Protein AF-A0A520NU70-F1 (afdb_monomer_lite)

pLDDT: mean 81.61, std 17.39, range [36.84, 97.81]

Structure (mmCIF, N/CA/C/O backbone):
data_AF-A0A520NU70-F1
#
_entry.id   AF-A0A520NU70-F1
#
loop_
_atom_site.group_PDB
_atom_site.id
_atom_site.type_symbol
_atom_site.label_atom_id
_atom_site.label_alt_id
_atom_site.label_comp_id
_atom_site.label_asym_id
_atom_site.label_entity_id
_atom_site.label_seq_id
_atom_site.pdbx_PDB_ins_code
_atom_site.Cartn_x
_atom_site.Cartn_y
_atom_site.Cartn_z
_atom_site.occupancy
_atom_site.B_iso_or_equiv
_atom_site.auth_seq_id
_atom_site.auth_comp_id
_atom_site.auth_asym_id
_atom_site.auth_atom_id
_atom_site.pdbx_PDB_model_num
ATOM 1 N N . MET A 1 1 ? -11.450 -1.520 4.186 1.00 44.00 1 MET A N 1
ATOM 2 C CA . MET A 1 1 ? -10.994 -0.506 3.210 1.00 44.00 1 MET A CA 1
ATOM 3 C C . MET A 1 1 ? -11.992 0.628 3.261 1.00 44.00 1 MET A C 1
ATOM 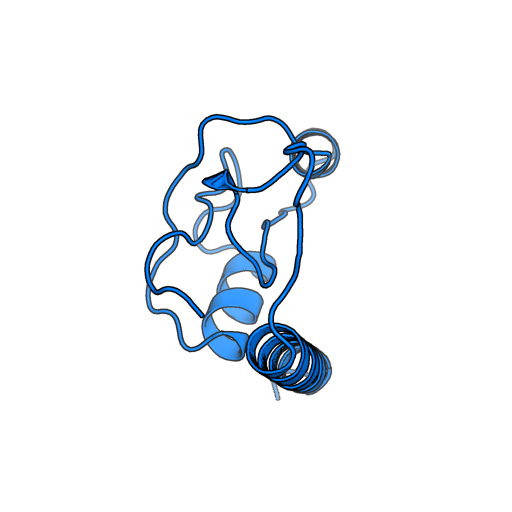5 O O . MET A 1 1 ? -13.116 0.425 2.811 1.00 44.00 1 MET A O 1
ATOM 9 N N . HIS A 1 2 ? -11.631 1.775 3.841 1.00 36.84 2 HIS A N 1
ATOM 10 C CA . HIS A 1 2 ? -12.342 2.989 3.461 1.00 36.84 2 HIS A CA 1
ATOM 11 C C . HIS A 1 2 ? -12.073 3.133 1.962 1.00 36.84 2 HIS A C 1
ATOM 13 O O . HIS A 1 2 ? -10.923 3.134 1.524 1.00 36.84 2 HIS A O 1
ATOM 19 N N . ARG A 1 3 ? -13.139 2.991 1.174 1.00 41.66 3 ARG A N 1
ATOM 20 C CA . ARG A 1 3 ? -13.079 3.171 -0.272 1.00 41.66 3 ARG A CA 1
ATOM 21 C C . ARG A 1 3 ? -12.582 4.591 -0.505 1.00 41.66 3 ARG A C 1
ATOM 23 O O . ARG A 1 3 ? -12.966 5.480 0.244 1.00 41.66 3 ARG A O 1
ATOM 30 N N . ASP A 1 4 ? -11.755 4.742 -1.529 1.00 44.12 4 ASP A N 1
ATOM 31 C CA . ASP A 1 4 ? -11.194 6.009 -1.997 1.00 44.12 4 ASP A CA 1
ATOM 32 C C . ASP A 1 4 ? -9.869 6.371 -1.317 1.00 44.12 4 ASP A C 1
ATOM 34 O O . ASP A 1 4 ? -9.825 7.143 -0.375 1.00 44.12 4 ASP A O 1
ATOM 38 N N . VAL A 1 5 ? -8.783 5.752 -1.795 1.00 39.00 5 VAL A N 1
ATOM 39 C CA . VAL A 1 5 ? -7.610 6.407 -2.415 1.00 39.00 5 VAL A CA 1
ATOM 40 C C . VAL A 1 5 ? -6.592 5.296 -2.732 1.00 39.00 5 VAL A C 1
ATOM 42 O O . VAL A 1 5 ? -5.808 4.871 -1.891 1.00 39.00 5 VAL A O 1
ATOM 45 N N . LEU A 1 6 ? -6.604 4.780 -3.963 1.00 39.12 6 LEU A N 1
ATOM 46 C CA . LEU A 1 6 ? -5.406 4.141 -4.533 1.00 39.12 6 LEU A CA 1
ATOM 47 C C . LEU A 1 6 ? -4.523 5.256 -5.054 1.00 39.12 6 LEU A C 1
ATOM 49 O O . LEU A 1 6 ? -5.110 6.097 -5.706 1.00 39.12 6 LEU A O 1
ATOM 53 N N . VAL A 1 7 ? -3.200 5.225 -4.852 1.00 45.50 7 VAL A N 1
ATOM 54 C CA . VAL A 1 7 ? -2.239 6.268 -5.269 1.00 45.50 7 VAL A CA 1
ATOM 55 C C . VAL A 1 7 ? -1.874 6.160 -6.772 1.00 45.50 7 VAL A C 1
ATOM 57 O O . VAL A 1 7 ? -1.416 5.106 -7.201 1.00 45.50 7 VAL A O 1
ATOM 60 N N . LYS A 1 8 ? -2.033 7.214 -7.596 1.00 38.25 8 LYS A N 1
ATOM 61 C CA . LYS A 1 8 ? -1.532 7.307 -8.977 1.00 38.25 8 LYS A CA 1
ATOM 62 C C . LYS A 1 8 ? -0.027 7.356 -8.830 1.00 38.25 8 LYS A C 1
ATOM 64 O O . LYS A 1 8 ? 0.472 8.252 -8.143 1.00 38.25 8 LYS A O 1
ATOM 69 N N . PRO A 1 9 ? 0.695 6.455 -9.489 1.00 47.50 9 PRO A N 1
ATOM 70 C CA . PRO A 1 9 ? 2.118 6.627 -9.587 1.00 47.50 9 PRO A CA 1
ATOM 71 C C . PRO A 1 9 ? 2.357 7.916 -10.376 1.00 47.50 9 PRO A C 1
ATOM 73 O O . PRO A 1 9 ? 1.757 8.129 -11.431 1.00 47.50 9 PRO A O 1
ATOM 76 N N . PHE A 1 10 ? 3.243 8.773 -9.878 1.00 49.16 10 PHE A N 1
ATOM 77 C CA . PHE A 1 10 ? 3.792 9.831 -10.720 1.00 49.16 10 PHE A CA 1
ATOM 78 C C . PHE A 1 10 ? 4.587 9.230 -11.903 1.00 49.16 10 PHE A C 1
ATOM 80 O O . PHE A 1 10 ? 4.933 9.976 -12.802 1.00 49.16 10 PHE A O 1
ATOM 87 N N . ASP A 1 11 ? 4.810 7.899 -11.961 1.00 56.47 11 ASP A N 1
ATOM 88 C CA . ASP A 1 11 ? 5.621 7.286 -13.024 1.00 56.47 11 ASP A CA 1
ATOM 89 C C . ASP A 1 11 ? 5.396 5.773 -13.312 1.00 56.47 11 ASP A C 1
ATOM 91 O O . ASP A 1 11 ? 6.340 5.031 -13.575 1.00 56.47 11 ASP A O 1
ATOM 95 N N 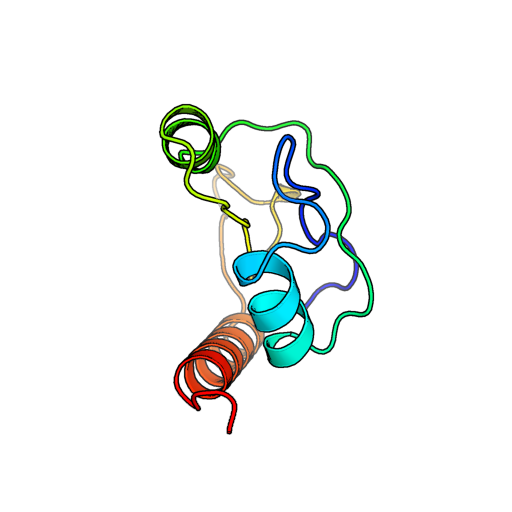. ALA A 1 12 ? 4.164 5.243 -13.237 1.00 63.38 12 ALA A N 1
ATOM 96 C CA . ALA A 1 12 ? 3.925 3.808 -13.521 1.00 63.38 12 ALA A CA 1
ATOM 97 C C . ALA A 1 12 ? 2.503 3.404 -13.998 1.00 63.38 12 ALA A C 1
ATOM 99 O O . ALA A 1 12 ? 2.038 2.326 -13.597 1.00 63.38 12 ALA A O 1
ATOM 100 N N . PRO A 1 13 ? 1.794 4.214 -14.815 1.00 74.44 13 PRO A N 1
ATOM 101 C CA . PRO A 1 13 ? 0.460 3.854 -15.293 1.00 74.44 13 PRO A CA 1
ATOM 102 C C . PRO A 1 13 ? 0.483 2.527 -16.061 1.00 74.44 13 PRO A C 1
ATOM 104 O O . PRO A 1 13 ? 1.374 2.285 -16.876 1.00 74.44 13 PRO A O 1
ATOM 107 N N . ASP A 1 14 ? -0.487 1.662 -15.772 1.00 80.00 14 ASP A N 1
ATOM 108 C CA . ASP A 1 14 ? -0.636 0.325 -16.357 1.00 80.00 14 ASP A CA 1
ATOM 109 C C . ASP A 1 14 ? 0.616 -0.562 -16.230 1.00 80.00 14 ASP A C 1
ATOM 111 O O . ASP A 1 14 ? 0.772 -1.541 -16.961 1.00 80.00 14 ASP A O 1
ATOM 115 N N . SER A 1 15 ? 1.510 -0.280 -15.279 1.00 86.94 15 SER A N 1
ATOM 116 C CA . SER A 1 15 ? 2.671 -1.129 -14.999 1.00 86.94 15 SER A CA 1
ATOM 117 C C . SER A 1 15 ? 2.264 -2.516 -14.488 1.00 86.94 15 SER A C 1
ATOM 119 O O . SER A 1 15 ? 1.148 -2.733 -14.009 1.00 86.94 15 SER A O 1
ATOM 121 N N . LEU A 1 16 ? 3.184 -3.489 -14.540 1.00 87.94 16 LEU A N 1
ATOM 122 C CA . LEU A 1 16 ? 2.943 -4.805 -13.936 1.00 87.94 16 LEU A CA 1
ATOM 123 C C . LEU A 1 16 ? 2.599 -4.682 -12.440 1.00 87.94 16 LEU A C 1
ATOM 125 O O . LEU A 1 16 ? 1.674 -5.349 -11.978 1.00 87.94 16 LEU A O 1
ATOM 129 N N . ALA A 1 17 ? 3.291 -3.793 -11.721 1.00 87.62 17 ALA A N 1
ATOM 130 C CA . ALA A 1 17 ? 3.034 -3.508 -10.314 1.00 87.62 17 ALA A CA 1
ATOM 131 C C . ALA A 1 17 ? 1.601 -2.996 -10.088 1.00 87.62 17 ALA A C 1
ATOM 133 O O . ALA A 1 17 ? 0.890 -3.529 -9.235 1.00 87.62 17 ALA A O 1
ATOM 134 N N . GLU A 1 18 ? 1.133 -2.038 -10.898 1.00 87.81 18 GLU A N 1
ATOM 135 C CA . GLU A 1 18 ? -0.240 -1.527 -10.810 1.00 87.81 18 GLU A CA 1
ATOM 136 C C . GLU A 1 18 ? -1.278 -2.611 -11.117 1.00 87.81 18 GLU A C 1
ATOM 138 O O . GLU A 1 18 ? -2.245 -2.767 -10.371 1.00 87.81 18 GLU A O 1
ATOM 143 N N . ARG A 1 19 ? -1.079 -3.404 -12.177 1.00 88.50 19 ARG A N 1
ATOM 144 C CA . ARG A 1 19 ? -2.027 -4.464 -12.557 1.00 88.50 19 ARG A CA 1
ATOM 145 C C . ARG A 1 19 ? -2.147 -5.543 -11.483 1.00 88.50 19 ARG A C 1
ATOM 147 O O . ARG A 1 19 ? -3.262 -5.965 -11.175 1.00 88.50 19 ARG A O 1
ATOM 154 N N . ILE A 1 20 ? -1.025 -5.974 -10.901 1.00 89.62 20 ILE A N 1
ATOM 155 C CA . ILE A 1 20 ? -1.023 -6.944 -9.797 1.00 89.62 20 ILE A CA 1
ATOM 156 C C . ILE A 1 20 ? -1.734 -6.348 -8.581 1.00 89.62 20 ILE A C 1
ATOM 158 O O . ILE A 1 20 ? -2.638 -6.984 -8.039 1.00 89.62 20 ILE A O 1
ATOM 162 N N . ALA A 1 21 ? -1.398 -5.115 -8.190 1.00 90.50 21 ALA A N 1
ATOM 163 C CA . ALA A 1 21 ? -2.018 -4.455 -7.045 1.00 90.50 21 ALA A CA 1
ATOM 164 C C . ALA A 1 21 ? -3.530 -4.244 -7.239 1.00 90.50 21 ALA A C 1
ATOM 166 O O . ALA A 1 21 ? -4.312 -4.511 -6.327 1.00 90.50 21 ALA A O 1
ATOM 167 N N . ARG A 1 22 ? -3.983 -3.839 -8.431 1.00 89.69 22 ARG A N 1
ATOM 168 C CA . ARG A 1 22 ? -5.412 -3.701 -8.771 1.00 89.69 22 ARG A CA 1
ATOM 169 C C . ARG A 1 22 ? -6.145 -5.035 -8.717 1.00 89.69 22 ARG A C 1
ATOM 171 O O . ARG A 1 22 ? -7.191 -5.127 -8.080 1.00 89.69 22 ARG A O 1
ATOM 178 N N . LYS A 1 23 ? -5.565 -6.093 -9.291 1.00 90.44 23 LYS A N 1
ATOM 179 C CA . LYS A 1 23 ? -6.134 -7.448 -9.229 1.00 90.44 23 LYS A CA 1
ATOM 180 C C . LYS A 1 23 ? -6.235 -7.954 -7.787 1.00 90.44 23 LYS A C 1
ATOM 182 O O . LYS A 1 23 ? -7.283 -8.458 -7.395 1.00 90.44 23 LYS A O 1
ATOM 187 N N . ALA A 1 24 ? -5.179 -7.794 -6.991 1.00 91.75 24 ALA A N 1
ATOM 188 C CA . ALA A 1 24 ? -5.155 -8.235 -5.599 1.00 91.75 24 ALA A CA 1
ATOM 189 C C . ALA A 1 24 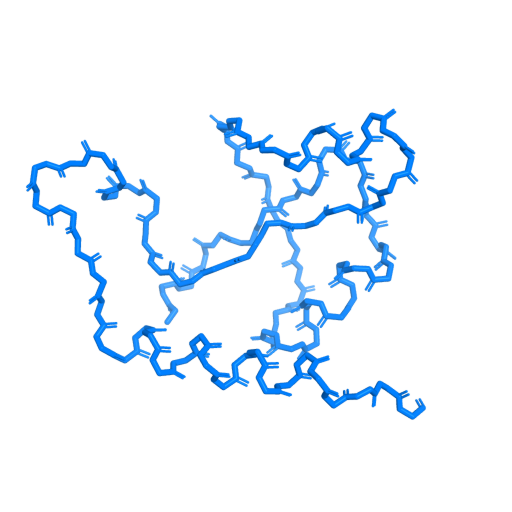? -6.070 -7.390 -4.694 1.00 91.75 24 ALA A C 1
ATOM 191 O O . ALA A 1 24 ? -6.634 -7.912 -3.735 1.00 91.75 24 ALA A O 1
ATOM 192 N N . SER A 1 25 ? -6.267 -6.103 -4.981 1.00 90.38 25 SER A N 1
ATOM 193 C CA . SER A 1 25 ? -7.166 -5.229 -4.206 1.00 90.38 25 SER A CA 1
ATOM 194 C C . SER A 1 25 ? -8.629 -5.287 -4.654 1.00 90.38 25 SER A C 1
ATOM 196 O O . SER A 1 25 ? -9.506 -4.917 -3.878 1.00 90.38 25 SER A O 1
ATOM 198 N N . GLY A 1 26 ? -8.906 -5.756 -5.874 1.00 90.88 26 GLY A N 1
ATOM 199 C CA . GLY A 1 26 ? -10.237 -5.700 -6.487 1.00 90.88 26 GLY A CA 1
ATOM 200 C C . GLY A 1 26 ? -10.617 -4.306 -7.000 1.00 90.88 26 GLY A C 1
ATOM 201 O O . GLY A 1 26 ? -11.797 -4.030 -7.211 1.00 90.88 26 GLY A O 1
ATOM 202 N N . LEU A 1 27 ? -9.641 -3.411 -7.172 1.00 87.75 27 LEU A N 1
ATOM 203 C CA . LEU A 1 27 ? -9.865 -2.025 -7.572 1.00 87.75 27 LEU A CA 1
ATOM 204 C C . LEU A 1 27 ? -9.687 -1.831 -9.082 1.00 87.75 27 LEU A C 1
ATOM 206 O O . LEU A 1 27 ? -8.768 -2.360 -9.706 1.00 87.75 27 LEU A O 1
ATOM 210 N N . ASN A 1 28 ? -10.557 -1.011 -9.673 1.00 85.31 28 ASN A N 1
ATOM 211 C CA . ASN A 1 28 ? -10.611 -0.812 -11.123 1.00 85.31 28 ASN A CA 1
ATOM 212 C C . ASN A 1 28 ? -9.744 0.351 -11.631 1.00 85.31 28 ASN A C 1
ATOM 214 O O . ASN A 1 28 ? -9.613 0.497 -12.842 1.00 85.31 28 ASN A O 1
ATOM 218 N N . SER A 1 29 ? -9.140 1.155 -10.754 1.00 81.94 29 SER A N 1
ATOM 219 C CA . SER A 1 29 ? -8.338 2.336 -11.119 1.00 81.94 29 SER A CA 1
ATOM 220 C C . SER A 1 29 ? -7.452 2.804 -9.963 1.00 81.94 29 SER A C 1
ATOM 222 O O . SER A 1 29 ? -7.801 2.548 -8.814 1.00 81.94 29 SER A O 1
ATOM 224 N N . ALA A 1 30 ? -6.393 3.571 -10.250 1.00 82.31 30 ALA A N 1
ATOM 225 C CA . ALA A 1 30 ? -5.569 4.286 -9.262 1.00 82.31 30 ALA A CA 1
ATOM 226 C C . ALA A 1 30 ? -5.695 5.837 -9.360 1.00 82.31 30 ALA A C 1
ATOM 228 O O . ALA A 1 30 ? -6.104 6.361 -10.396 1.00 82.31 30 ALA A O 1
ATOM 229 N N . GLY A 1 31 ? -5.369 6.591 -8.296 1.00 79.06 31 GLY A N 1
ATOM 230 C CA . GLY A 1 31 ? -5.622 8.048 -8.085 1.00 79.06 31 GLY A CA 1
ATOM 231 C C . GLY A 1 31 ? -4.523 8.798 -7.280 1.00 79.06 31 GLY A C 1
ATOM 232 O O . GLY A 1 31 ? -4.018 8.279 -6.329 1.00 79.06 31 GLY A O 1
ATOM 233 N N . ALA A 1 32 ? -4.046 10.010 -7.574 1.00 77.69 32 ALA A N 1
ATOM 234 C CA . ALA A 1 32 ? -2.826 10.551 -6.902 1.00 77.69 32 ALA A CA 1
ATOM 235 C C . ALA A 1 32 ? -2.998 10.946 -5.417 1.00 77.69 32 ALA A C 1
ATOM 237 O O . ALA A 1 32 ? -4.109 11.219 -4.974 1.00 77.69 32 ALA A O 1
ATOM 238 N N . VAL A 1 33 ? -1.878 11.084 -4.696 1.00 75.88 33 VAL A N 1
ATOM 239 C CA . VAL A 1 33 ? -1.812 11.720 -3.365 1.00 75.88 33 VAL A CA 1
ATOM 240 C C . VAL A 1 33 ? -0.718 12.780 -3.304 1.00 75.88 33 VAL A C 1
ATOM 242 O O . VAL A 1 33 ? 0.274 12.697 -4.024 1.00 75.88 33 VAL A O 1
ATOM 245 N N . SER A 1 34 ? -0.893 13.778 -2.437 1.00 81.12 34 SER A N 1
ATOM 246 C CA . SER A 1 34 ? 0.015 14.920 -2.278 1.00 81.12 34 SER A CA 1
ATOM 247 C C . SER A 1 34 ? 0.970 14.752 -1.089 1.00 81.12 34 SER A C 1
ATOM 249 O O . SER A 1 34 ? 1.081 15.643 -0.249 1.00 81.12 34 SER A O 1
ATOM 251 N N . PHE A 1 35 ? 1.633 13.600 -0.993 1.00 81.31 35 PHE A N 1
ATOM 252 C CA . PHE A 1 35 ? 2.682 13.337 -0.004 1.00 81.31 35 PHE A CA 1
ATOM 253 C C . PHE A 1 35 ? 3.810 12.502 -0.613 1.00 81.31 35 PHE A C 1
ATOM 255 O O . PHE A 1 35 ? 3.648 11.871 -1.658 1.00 81.31 35 PHE A O 1
ATOM 262 N N . VAL A 1 36 ? 4.974 12.532 0.035 1.00 82.25 36 VAL A N 1
ATOM 263 C CA . VAL A 1 36 ? 6.182 11.845 -0.433 1.00 82.25 36 VAL A CA 1
ATOM 264 C C . VAL A 1 36 ? 6.272 10.462 0.200 1.00 82.25 36 VAL A C 1
ATOM 266 O O . VAL A 1 36 ? 5.916 10.277 1.359 1.00 82.25 36 VAL A O 1
ATOM 269 N N . THR A 1 37 ? 6.776 9.504 -0.573 1.00 87.19 37 THR A N 1
ATOM 270 C CA . THR A 1 37 ? 7.181 8.177 -0.100 1.00 87.19 37 THR A CA 1
ATOM 271 C C . THR A 1 37 ? 8.466 7.754 -0.811 1.00 87.19 37 THR A C 1
ATOM 273 O O . THR A 1 37 ? 8.892 8.362 -1.805 1.00 87.19 37 THR A O 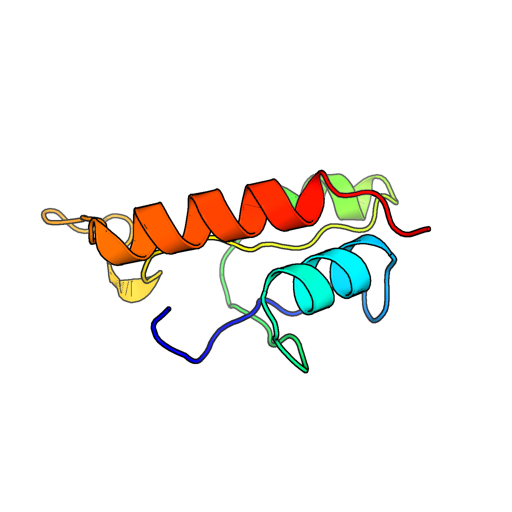1
ATOM 276 N N . GLU A 1 38 ? 9.041 6.649 -0.362 1.00 89.38 38 GLU A N 1
ATOM 277 C CA . GLU A 1 38 ? 10.186 5.985 -0.973 1.00 89.38 38 GLU A CA 1
ATOM 278 C C . GLU A 1 38 ? 9.880 5.431 -2.376 1.00 89.38 38 GLU A C 1
ATOM 280 O O . GLU A 1 38 ? 10.815 5.138 -3.117 1.00 89.38 38 GLU A O 1
ATOM 285 N N . ALA A 1 39 ? 8.607 5.359 -2.803 1.00 85.75 39 ALA A N 1
ATOM 286 C CA . ALA A 1 39 ? 8.223 4.969 -4.169 1.00 85.75 39 ALA A CA 1
ATOM 287 C C . ALA A 1 39 ? 8.922 5.823 -5.246 1.00 85.75 39 ALA A C 1
ATOM 289 O O . ALA A 1 39 ? 9.246 5.330 -6.326 1.00 85.75 39 ALA A O 1
ATOM 290 N N . SER A 1 40 ? 9.205 7.090 -4.928 1.00 81.62 40 SER A N 1
ATOM 291 C CA . SER A 1 40 ? 9.948 8.012 -5.795 1.00 81.62 40 SER A CA 1
ATOM 292 C C . SER A 1 40 ? 11.391 7.566 -6.070 1.00 81.62 40 SER A C 1
ATOM 294 O O . SER A 1 40 ? 11.896 7.786 -7.169 1.00 81.62 40 SER A O 1
ATOM 296 N N . LEU A 1 41 ? 12.040 6.886 -5.118 1.00 87.19 41 LEU A N 1
ATOM 297 C CA . LEU A 1 41 ? 13.398 6.358 -5.284 1.00 87.19 41 LEU A CA 1
ATOM 298 C C . LEU A 1 41 ? 13.418 5.196 -6.280 1.00 87.19 41 LEU A C 1
ATOM 300 O O . LEU A 1 41 ? 14.295 5.131 -7.138 1.00 87.19 41 LEU A O 1
ATOM 304 N N . PHE A 1 42 ? 12.425 4.305 -6.200 1.00 88.19 42 PHE A N 1
ATOM 305 C CA . PHE A 1 42 ? 12.273 3.197 -7.146 1.00 88.19 42 PHE A CA 1
ATOM 306 C C . PHE A 1 42 ? 11.981 3.710 -8.557 1.00 88.19 42 PHE A C 1
ATOM 308 O O . PHE A 1 42 ? 12.635 3.279 -9.507 1.00 88.19 42 PHE A O 1
ATOM 315 N N . ALA A 1 43 ? 11.078 4.688 -8.683 1.00 81.25 43 ALA A N 1
ATOM 316 C CA . ALA A 1 43 ? 10.789 5.335 -9.959 1.00 81.25 43 ALA A CA 1
ATOM 317 C C . ALA A 1 43 ? 12.045 5.992 -10.560 1.00 81.25 43 ALA A C 1
ATOM 319 O O . ALA A 1 43 ? 12.365 5.752 -11.722 1.00 81.25 43 ALA A O 1
ATOM 320 N N . GLY A 1 44 ? 12.824 6.725 -9.753 1.00 81.00 44 GLY A N 1
ATOM 321 C CA . GLY A 1 44 ? 14.098 7.317 -10.180 1.00 81.00 44 GLY A CA 1
ATOM 322 C C . GLY A 1 44 ? 15.151 6.292 -10.627 1.00 81.00 44 GLY A C 1
ATOM 323 O O . GLY A 1 44 ? 16.020 6.616 -11.433 1.00 81.00 44 GLY A O 1
ATOM 324 N N . ALA A 1 45 ? 15.050 5.046 -10.156 1.00 89.19 45 ALA A N 1
ATOM 325 C CA . ALA A 1 45 ? 15.877 3.920 -10.590 1.00 89.19 45 ALA A CA 1
ATOM 326 C C . ALA A 1 45 ? 15.291 3.144 -11.792 1.00 89.19 45 ALA A C 1
ATOM 328 O O . ALA A 1 45 ? 15.841 2.113 -12.181 1.00 89.19 45 ALA A O 1
ATOM 329 N N . GLY A 1 46 ? 14.181 3.603 -12.381 1.00 85.12 46 GLY A N 1
ATOM 330 C CA . GLY A 1 46 ? 13.504 2.939 -13.500 1.00 85.12 46 GLY A CA 1
ATOM 331 C C . GLY A 1 46 ? 12.666 1.719 -13.102 1.00 85.12 46 GLY A C 1
ATOM 332 O O . GLY A 1 46 ? 12.323 0.907 -13.961 1.00 85.12 46 GLY A O 1
ATOM 333 N N . ILE A 1 47 ? 12.339 1.564 -11.816 1.00 88.06 47 ILE A N 1
ATOM 334 C CA . ILE A 1 47 ? 11.527 0.463 -11.290 1.00 88.06 47 ILE A CA 1
ATOM 335 C C . ILE A 1 47 ? 10.098 0.977 -11.053 1.00 88.06 47 ILE A C 1
ATOM 337 O O . ILE A 1 47 ? 9.892 1.809 -10.167 1.00 88.06 47 ILE A O 1
ATOM 341 N N . PRO A 1 48 ? 9.086 0.476 -11.790 1.00 86.12 48 PRO A N 1
ATOM 342 C CA . PRO A 1 48 ? 7.696 0.851 -11.557 1.00 86.12 48 PRO A CA 1
ATOM 343 C C . PRO A 1 48 ? 7.249 0.491 -10.134 1.00 86.12 48 PRO A C 1
ATOM 345 O O . PRO A 1 48 ? 7.343 -0.669 -9.729 1.00 86.12 48 PRO A O 1
ATOM 348 N N . ALA A 1 49 ? 6.728 1.469 -9.392 1.00 86.69 49 ALA A N 1
ATOM 349 C CA . ALA A 1 49 ? 6.307 1.302 -8.004 1.00 86.69 49 ALA A CA 1
ATOM 350 C C . ALA A 1 49 ? 4.882 1.819 -7.777 1.00 86.69 49 ALA A C 1
ATOM 352 O O . ALA A 1 49 ? 4.443 2.789 -8.396 1.00 86.69 49 ALA A O 1
ATOM 353 N N . VAL A 1 50 ? 4.168 1.170 -6.859 1.00 87.75 50 VAL A N 1
ATOM 354 C CA . VAL A 1 50 ? 2.828 1.562 -6.409 1.00 87.75 50 VAL A CA 1
ATOM 355 C C . VAL A 1 50 ? 2.786 1.585 -4.889 1.00 87.75 50 VAL A C 1
ATOM 357 O O . VAL A 1 50 ? 3.472 0.803 -4.234 1.00 87.75 50 VAL A O 1
ATOM 360 N N . ILE A 1 51 ? 1.968 2.475 -4.333 1.00 88.69 51 ILE A N 1
ATOM 361 C CA . ILE A 1 51 ? 1.726 2.564 -2.893 1.00 88.69 51 ILE A CA 1
ATOM 362 C C . ILE A 1 51 ? 0.347 1.970 -2.627 1.00 88.69 51 ILE A C 1
ATOM 364 O O . ILE A 1 51 ? -0.649 2.392 -3.220 1.00 88.69 51 ILE A O 1
ATOM 368 N N . CYS A 1 52 ? 0.289 0.988 -1.737 1.00 88.88 52 CYS A N 1
ATOM 369 C CA . CYS A 1 52 ? -0.949 0.369 -1.287 1.00 88.88 52 CYS A CA 1
ATOM 370 C C . CYS A 1 52 ? -0.797 -0.089 0.162 1.00 88.88 52 CYS A C 1
ATOM 372 O O . CYS A 1 52 ? 0.261 -0.575 0.556 1.00 88.88 52 CYS A O 1
ATOM 374 N N . GLY A 1 53 ? -1.865 0.029 0.943 1.00 90.12 53 GLY A N 1
ATOM 375 C CA . GLY A 1 53 ? -1.874 -0.404 2.331 1.00 90.12 53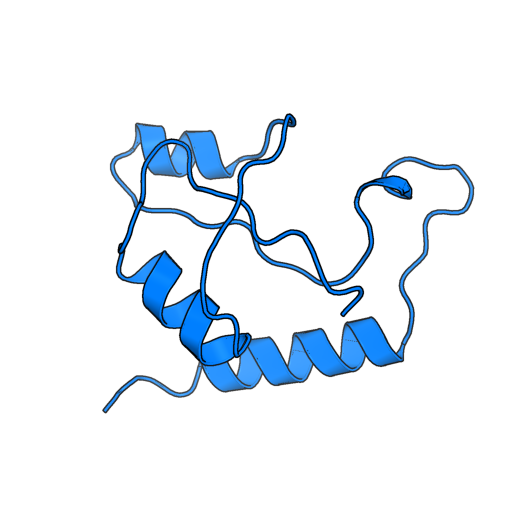 GLY A CA 1
ATOM 376 C C . GLY A 1 53 ? -3.229 -0.146 2.988 1.00 90.12 53 GLY A C 1
ATOM 377 O O . GLY A 1 53 ? -4.049 0.594 2.441 1.00 90.12 53 GLY A O 1
ATOM 378 N N . PRO A 1 54 ? -3.505 -0.802 4.121 1.00 93.31 54 PRO A N 1
ATOM 379 C CA . PRO A 1 54 ? -4.664 -0.510 4.952 1.00 93.31 54 PRO A CA 1
ATOM 380 C C . PRO A 1 54 ? -4.449 0.782 5.763 1.00 93.31 54 PRO A C 1
ATOM 382 O O . PRO A 1 54 ? -3.324 1.252 5.898 1.00 93.31 54 PRO A O 1
ATOM 385 N N . GLY A 1 55 ? -5.524 1.304 6.354 1.00 92.31 55 GLY A N 1
ATOM 386 C CA . GLY A 1 55 ? -5.503 2.524 7.168 1.00 92.31 55 GLY A CA 1
ATOM 387 C C . GLY A 1 55 ? -6.066 3.744 6.437 1.00 92.31 55 GLY A C 1
ATOM 388 O O . GLY A 1 55 ? -6.575 3.627 5.320 1.00 92.31 55 GLY A O 1
ATOM 389 N N . ASP A 1 56 ? -6.002 4.893 7.105 1.00 91.50 56 ASP A N 1
ATOM 390 C CA . ASP A 1 56 ? -6.362 6.207 6.567 1.00 91.50 56 ASP A CA 1
ATOM 391 C C . ASP A 1 56 ? -5.161 7.146 6.703 1.00 91.50 56 ASP A C 1
ATOM 393 O O . ASP A 1 56 ? -4.592 7.289 7.781 1.00 91.50 56 ASP A O 1
ATOM 397 N N . ILE A 1 57 ? -4.770 7.808 5.617 1.00 89.00 57 ILE A N 1
ATOM 398 C CA . ILE A 1 57 ? -3.666 8.768 5.662 1.00 89.00 57 ILE A CA 1
ATOM 399 C C . ILE A 1 57 ? -3.995 9.994 6.524 1.00 89.00 57 ILE A C 1
ATOM 401 O O . ILE A 1 57 ? -3.089 10.593 7.096 1.00 89.00 57 ILE A O 1
ATOM 405 N N . GLY A 1 58 ? -5.274 10.358 6.662 1.00 90.94 58 GLY A N 1
ATOM 406 C CA . GLY A 1 58 ? -5.700 11.480 7.501 1.00 90.94 58 GLY A CA 1
ATOM 407 C C . GLY A 1 58 ? -5.373 11.292 8.985 1.00 90.94 58 GLY A C 1
ATOM 408 O O . GLY A 1 58 ? -5.252 12.278 9.708 1.00 90.94 58 GLY A O 1
ATOM 409 N N . GLN A 1 59 ? -5.184 10.044 9.423 1.00 94.50 59 GLN A N 1
ATOM 410 C CA . GLN A 1 59 ? -4.831 9.701 10.802 1.00 94.50 59 GLN A CA 1
ATOM 411 C C . GLN A 1 59 ? -3.313 9.527 11.008 1.00 94.50 59 GLN A C 1
ATOM 413 O O . GLN A 1 59 ? -2.861 9.386 12.143 1.00 94.50 59 GLN A O 1
ATOM 418 N N . ALA A 1 60 ? -2.524 9.487 9.929 1.00 91.38 60 ALA A N 1
ATOM 419 C CA . ALA A 1 60 ? -1.088 9.260 10.023 1.00 91.38 60 ALA A CA 1
ATOM 420 C C . ALA A 1 60 ? -0.408 10.415 10.777 1.00 91.38 60 ALA A C 1
ATOM 422 O O . ALA A 1 60 ? -0.736 11.589 10.568 1.00 91.38 60 ALA A O 1
ATOM 423 N N . HIS A 1 61 ? 0.549 10.084 11.647 1.00 93.81 61 HIS A N 1
ATOM 424 C CA . HIS A 1 61 ? 1.263 11.020 12.523 1.00 93.81 61 HIS A CA 1
ATOM 425 C C . HIS A 1 61 ? 0.368 11.807 13.497 1.00 93.81 61 HIS A C 1
ATOM 427 O O . HIS A 1 61 ? 0.787 12.853 14.005 1.00 93.81 61 HIS A O 1
ATOM 433 N N . GLN A 1 62 ? -0.849 11.331 13.771 1.00 96.94 62 GLN A N 1
ATOM 434 C CA . GLN A 1 62 ? -1.691 11.887 14.830 1.00 96.94 62 GLN A CA 1
ATOM 435 C C . GLN A 1 62 ? -1.416 11.189 16.173 1.00 96.94 62 GLN A C 1
ATOM 437 O O . GLN A 1 62 ? -0.982 10.036 16.188 1.00 96.94 62 GLN A O 1
ATOM 442 N N . PRO A 1 63 ? -1.650 11.857 17.322 1.00 97.62 63 PRO A N 1
ATOM 443 C CA . PRO A 1 63 ? -1.389 11.275 18.644 1.00 97.62 63 PRO A CA 1
ATOM 444 C C . PRO A 1 63 ? -2.119 9.952 18.917 1.00 97.62 63 PRO A C 1
ATOM 446 O O . PRO A 1 63 ? -1.655 9.152 19.726 1.00 97.62 63 PRO A O 1
ATOM 449 N N . ASP A 1 64 ? -3.260 9.745 18.266 1.00 96.62 64 ASP A N 1
ATOM 450 C CA . ASP A 1 64 ? -4.140 8.587 18.377 1.00 96.62 64 ASP A CA 1
ATOM 451 C C . ASP A 1 64 ? -4.148 7.716 17.109 1.00 96.62 64 ASP A C 1
ATOM 453 O O . ASP A 1 64 ? -5.114 6.997 16.864 1.00 96.62 64 ASP A O 1
ATOM 457 N N . GLU A 1 65 ? -3.076 7.748 16.308 1.00 97.81 65 GLU A N 1
ATOM 458 C CA . GLU A 1 65 ? -2.918 6.883 15.134 1.00 97.81 65 GLU A CA 1
ATOM 459 C C . GLU A 1 65 ? -3.166 5.401 15.487 1.00 97.81 65 GLU A C 1
ATOM 461 O O . GLU A 1 65 ? -2.523 4.826 16.370 1.00 97.81 65 GLU A O 1
ATOM 466 N N . PHE A 1 66 ? -4.104 4.764 14.781 1.00 97.06 66 PHE A N 1
ATOM 467 C CA . PHE A 1 66 ? -4.472 3.364 14.994 1.00 97.06 66 PHE A CA 1
ATOM 468 C C . PHE A 1 66 ? -4.775 2.657 13.675 1.00 97.06 66 PHE A C 1
ATOM 470 O O . PHE A 1 66 ? -4.918 3.280 12.632 1.00 97.06 66 PHE A O 1
ATOM 477 N N . ILE A 1 67 ? -4.932 1.338 13.706 1.00 96.75 67 ILE A N 1
ATOM 478 C CA . ILE A 1 67 ? -5.473 0.592 12.572 1.00 96.75 67 ILE A CA 1
ATOM 479 C C . ILE A 1 67 ? -6.536 -0.384 13.052 1.00 96.75 67 ILE A C 1
ATOM 481 O O . ILE A 1 67 ? -6.361 -1.048 14.076 1.00 96.75 67 ILE A O 1
ATOM 485 N N . ASP A 1 68 ? -7.648 -0.468 12.326 1.00 97.00 68 ASP A N 1
ATOM 486 C CA . ASP A 1 68 ? -8.711 -1.399 12.682 1.00 97.00 68 ASP A CA 1
ATOM 487 C C . ASP A 1 68 ? -8.275 -2.849 12.404 1.00 97.00 68 ASP A C 1
ATOM 489 O O . ASP A 1 68 ? -7.588 -3.150 11.418 1.00 97.00 68 ASP A O 1
ATOM 493 N N . ARG A 1 69 ? -8.688 -3.782 13.266 1.00 97.75 69 ARG A N 1
ATOM 494 C CA . ARG A 1 69 ? -8.348 -5.206 13.118 1.00 97.75 69 ARG A CA 1
ATOM 495 C C . ARG A 1 69 ? -8.882 -5.788 11.808 1.00 97.75 69 ARG A C 1
ATOM 497 O O . ARG A 1 69 ? -8.200 -6.610 11.197 1.00 97.75 69 ARG A O 1
ATOM 504 N N . ASP A 1 70 ? -10.035 -5.327 11.338 1.00 97.75 70 ASP A N 1
ATOM 505 C CA . ASP A 1 70 ? -10.624 -5.748 10.069 1.00 97.75 70 ASP A CA 1
ATOM 506 C C . ASP A 1 70 ? -9.852 -5.168 8.875 1.00 97.75 70 ASP A C 1
ATOM 508 O O . ASP A 1 70 ? -9.702 -5.827 7.842 1.00 97.75 70 ASP A O 1
ATOM 512 N N . GLN A 1 71 ? -9.296 -3.956 9.008 1.00 96.31 71 GLN A N 1
ATOM 513 C CA . GLN A 1 71 ? -8.392 -3.392 7.999 1.00 96.31 71 GLN A CA 1
ATOM 514 C C . GLN A 1 71 ? -7.097 -4.208 7.900 1.00 96.31 71 GLN A C 1
ATOM 516 O O . GLN A 1 71 ? -6.633 -4.483 6.789 1.00 96.31 71 GLN A O 1
ATOM 521 N N . LEU A 1 72 ? -6.546 -4.643 9.036 1.00 96.69 72 LEU A N 1
ATOM 522 C CA . LEU A 1 72 ? -5.373 -5.513 9.067 1.00 96.69 72 LEU A CA 1
ATOM 523 C C . LEU A 1 72 ? -5.672 -6.890 8.453 1.00 96.69 72 LEU A C 1
ATOM 525 O O . LEU A 1 72 ? -4.908 -7.361 7.611 1.00 96.69 72 LEU A O 1
ATOM 529 N N . ALA A 1 73 ? -6.806 -7.505 8.798 1.00 97.12 73 ALA A N 1
ATOM 530 C CA . ALA A 1 73 ? -7.235 -8.775 8.208 1.00 97.12 73 ALA A CA 1
ATOM 531 C C . ALA A 1 73 ? -7.398 -8.677 6.679 1.00 97.12 73 ALA A C 1
ATOM 533 O O . ALA A 1 73 ? -6.950 -9.557 5.941 1.00 97.12 73 ALA A O 1
ATOM 534 N N . ALA A 1 74 ? -7.973 -7.576 6.183 1.00 95.06 74 ALA A N 1
ATOM 535 C CA . ALA A 1 74 ? -8.090 -7.323 4.749 1.00 95.06 74 ALA A CA 1
ATOM 536 C C . ALA A 1 74 ? -6.723 -7.159 4.058 1.00 95.06 74 ALA A C 1
ATOM 538 O O . ALA A 1 74 ? -6.561 -7.607 2.920 1.00 95.06 74 ALA A O 1
ATOM 539 N N . CYS A 1 75 ? -5.747 -6.545 4.734 1.00 95.50 75 CYS A N 1
ATOM 540 C CA . CYS A 1 75 ? -4.377 -6.412 4.236 1.00 95.50 75 CYS A CA 1
ATOM 541 C C . CYS A 1 75 ? -3.685 -7.770 4.098 1.00 95.50 75 CYS A C 1
ATOM 543 O O . CYS A 1 75 ? -3.103 -8.054 3.055 1.00 95.50 75 CYS A O 1
ATOM 545 N N . LEU A 1 76 ? -3.813 -8.644 5.098 1.00 95.12 76 LEU A N 1
ATOM 546 C CA . LEU A 1 76 ? -3.253 -9.996 5.027 1.00 95.12 76 LEU A CA 1
ATOM 547 C C . LEU A 1 76 ? -3.839 -10.774 3.843 1.00 95.12 76 LEU A C 1
ATOM 549 O O . LEU A 1 76 ? -3.093 -11.285 3.014 1.00 95.12 76 LEU A O 1
ATOM 553 N N . ALA A 1 77 ? -5.164 -10.741 3.673 1.00 94.81 77 ALA A N 1
ATOM 554 C CA . ALA A 1 77 ? -5.809 -11.378 2.527 1.00 94.81 77 ALA A CA 1
ATOM 555 C C . ALA A 1 77 ? -5.360 -10.776 1.178 1.00 94.81 77 ALA A C 1
ATOM 557 O O . ALA A 1 77 ? -5.325 -11.471 0.162 1.00 94.81 77 ALA A O 1
ATOM 558 N N . PHE A 1 78 ? -5.053 -9.475 1.136 1.00 93.94 78 PHE A N 1
ATOM 559 C CA . PHE A 1 78 ? -4.473 -8.826 -0.041 1.00 93.94 78 PHE A CA 1
ATOM 560 C C . PHE A 1 78 ? -3.066 -9.353 -0.347 1.00 93.94 78 PHE A C 1
ATOM 562 O O . PHE A 1 78 ? -2.805 -9.709 -1.496 1.00 93.94 78 PHE A O 1
ATOM 569 N N . LEU A 1 79 ? -2.196 -9.459 0.661 1.00 93.12 79 LEU A N 1
ATOM 570 C CA . LEU A 1 79 ? -0.842 -9.999 0.512 1.00 93.12 79 LEU A CA 1
ATOM 571 C C . LEU A 1 79 ? -0.867 -11.464 0.058 1.00 93.12 79 LEU A C 1
ATOM 573 O O . LEU A 1 79 ? -0.130 -11.824 -0.859 1.00 93.12 79 LEU A O 1
ATOM 577 N N . ASP A 1 80 ? -1.785 -12.275 0.589 1.00 93.81 80 ASP A N 1
ATOM 578 C CA . ASP A 1 80 ? -1.986 -13.653 0.126 1.00 93.81 80 ASP A CA 1
ATOM 579 C C . ASP A 1 80 ? -2.289 -13.684 -1.381 1.00 93.81 80 ASP A C 1
ATOM 581 O O . ASP A 1 80 ? -1.647 -14.411 -2.142 1.00 93.81 80 ASP A O 1
ATOM 585 N N . ARG A 1 81 ? -3.190 -12.813 -1.859 1.00 93.00 81 ARG A N 1
ATOM 586 C CA . ARG A 1 81 ? -3.510 -12.696 -3.294 1.00 93.00 81 ARG A CA 1
ATOM 587 C C . ARG A 1 81 ? -2.348 -12.188 -4.150 1.00 93.00 81 ARG A C 1
ATOM 589 O O . ARG A 1 81 ? -2.344 -12.472 -5.344 1.00 93.00 81 ARG A O 1
ATOM 596 N N . MET A 1 82 ? -1.381 -11.464 -3.582 1.00 86.75 82 MET A N 1
ATOM 597 C CA . MET A 1 82 ? -0.169 -11.047 -4.301 1.00 86.75 82 MET A CA 1
ATOM 598 C C . MET A 1 82 ? 0.827 -12.194 -4.502 1.00 86.75 82 MET A C 1
ATOM 600 O O . MET A 1 82 ? 1.559 -12.191 -5.490 1.00 86.75 82 MET A O 1
ATOM 604 N N . THR A 1 83 ? 0.865 -13.160 -3.580 1.00 82.94 83 THR A N 1
ATOM 605 C CA . THR A 1 83 ? 1.783 -14.315 -3.651 1.00 82.94 83 THR A CA 1
ATOM 606 C C . THR A 1 83 ? 1.282 -15.432 -4.562 1.00 82.94 83 THR A C 1
ATOM 608 O O . THR A 1 83 ? 2.075 -16.235 -5.056 1.00 82.94 83 THR A O 1
ATOM 611 N N . LEU A 1 84 ? -0.022 -15.457 -4.844 1.00 67.44 84 LEU A N 1
ATOM 612 C CA . LEU A 1 84 ? -0.604 -16.281 -5.895 1.00 67.44 84 LEU A CA 1
ATOM 613 C C . LEU A 1 84 ? -0.169 -15.710 -7.251 1.00 67.44 84 LEU A C 1
ATOM 615 O O . LEU A 1 84 ? -0.823 -14.827 -7.811 1.00 67.44 84 LEU A O 1
ATOM 619 N N . ALA A 1 85 ? 0.977 -16.183 -7.747 1.00 50.31 85 ALA A N 1
ATOM 620 C CA . ALA A 1 85 ? 1.514 -15.803 -9.046 1.00 50.31 85 ALA A CA 1
ATOM 621 C C . ALA A 1 85 ? 0.415 -15.867 -10.126 1.00 50.31 85 ALA A C 1
ATOM 623 O O . ALA A 1 85 ? -0.393 -16.804 -10.124 1.00 50.31 85 ALA A O 1
ATOM 624 N N . PRO A 1 86 ? 0.346 -14.893 -11.050 1.00 50.62 86 PRO A N 1
ATOM 625 C CA . PRO A 1 86 ? -0.498 -15.058 -12.220 1.00 50.62 86 PRO A CA 1
ATOM 626 C C . PRO A 1 86 ? -0.019 -16.300 -12.984 1.00 50.62 86 PRO A C 1
ATOM 628 O O . PRO A 1 86 ? 1.169 -16.413 -13.284 1.00 50.62 86 PRO A O 1
ATOM 631 N N . ALA A 1 87 ? -0.941 -17.230 -13.245 1.00 47.22 87 ALA A N 1
ATOM 632 C CA . ALA A 1 87 ? -0.772 -18.209 -14.314 1.00 47.22 87 ALA A CA 1
ATOM 633 C C . ALA A 1 87 ? -0.605 -17.494 -15.663 1.00 47.22 87 ALA A C 1
ATOM 635 O O . ALA A 1 87 ? -1.208 -16.400 -15.818 1.00 47.22 87 ALA A O 1
#

Secondary structure (DSSP, 8-state):
--S--PBPPSS-TT-HHHHHHHHHHT-S--B--SS--THHHHHHTT-------SS-GGGTTSTT----HHHHHHHHHHHHHHHS---

Radius of gyration: 13.56 Å; chains: 1; bounding box: 29×33×35 Å

Foldseek 3Di:
DPPDAWADPPAAPPHPQVVLLCVLLVHDDHYHDDDDDCCVVCVVVVHHDTDDAFDDPVLPPPPPRDGDPVSVVSRVSSVVSSVPDDD

Sequence (87 aa):
MHRDVLVKPFDAPDSLAERIA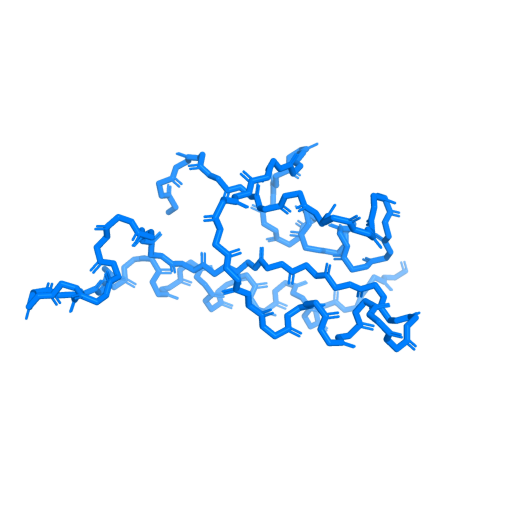RKASGLNSAGAVSFVTEASLFAGAGIPAVICGPGDIGQAHQPDEFIDRDQLAACLAFLDRMTLAPA